Protein AF-A0A0D7A3E3-F1 (afdb_monomer_lite)

pLDDT: mean 74.43, std 20.04, range [36.19, 94.31]

Radius of gyration: 17.27 Å; chains: 1; bounding box: 61×18×45 Å

Organism: NCBI:txid1128425

Secondary structure (DSSP, 8-state):
-------------------------GGGSB-GGGT-HHHHHHHHHHHHHHTTSTTHHHHSPP-----SSTT-HHHHHHHHHHHHHHHHHHHHTB-HHHHHHTTT--SHHHHHHHHHHHH--

Sequence (121 aa):
MAIQKEDQSHLRVTLRSVRDNANWTEGQLLDLQTHNYEDWKNRIIDRLDASSGLSAYLFDAPRLHLPLTPYEPAATSNDEMNDLSVLGYIRSHMCKAERDYINACKFAHQAWSALETHHLR

Structure (mmCIF, N/CA/C/O backbone):
data_AF-A0A0D7A3E3-F1
#
_entry.id   AF-A0A0D7A3E3-F1
#
loop_
_atom_site.group_PDB
_atom_site.id
_atom_site.type_symbol
_atom_site.label_atom_id
_atom_site.label_alt_id
_atom_site.label_comp_id
_atom_site.label_asym_id
_atom_site.label_entity_id
_atom_site.label_seq_id
_atom_site.pdbx_PDB_ins_code
_atom_site.Cartn_x
_atom_site.Cartn_y
_atom_site.Cartn_z
_atom_site.occupancy
_atom_site.B_iso_or_equiv
_atom_site.auth_seq_id
_atom_site.auth_comp_id
_atom_site.auth_asym_id
_atom_site.auth_atom_id
_atom_site.pdbx_PDB_model_num
ATOM 1 N N . MET A 1 1 ? 46.599 -4.188 -23.136 1.00 39.78 1 MET A N 1
ATOM 2 C CA . MET A 1 1 ? 45.675 -3.468 -22.236 1.00 39.78 1 MET A CA 1
ATOM 3 C C . MET A 1 1 ? 44.310 -4.114 -22.373 1.00 39.78 1 MET A C 1
ATOM 5 O O . MET A 1 1 ? 43.683 -3.960 -23.411 1.00 39.78 1 MET A O 1
ATOM 9 N N . ALA A 1 2 ? 43.920 -4.943 -21.406 1.00 36.19 2 ALA A N 1
ATOM 10 C CA . ALA A 1 2 ? 42.622 -5.605 -21.410 1.00 36.19 2 ALA A CA 1
ATOM 11 C C . ALA A 1 2 ? 41.618 -4.684 -20.711 1.00 36.19 2 ALA A C 1
ATOM 13 O O . ALA A 1 2 ? 41.813 -4.330 -19.551 1.00 36.19 2 ALA A O 1
ATOM 14 N N . ILE A 1 3 ? 40.593 -4.262 -21.445 1.00 44.00 3 ILE A N 1
ATOM 15 C CA . ILE A 1 3 ? 39.465 -3.500 -20.914 1.00 44.00 3 ILE A CA 1
ATOM 16 C C . ILE A 1 3 ? 38.714 -4.458 -19.988 1.00 44.00 3 ILE A C 1
ATOM 18 O O . ILE A 1 3 ? 38.122 -5.433 -20.454 1.00 44.00 3 ILE A O 1
ATOM 22 N N . GLN A 1 4 ? 38.803 -4.220 -18.679 1.00 37.38 4 GLN A N 1
ATOM 23 C CA . GLN A 1 4 ? 37.926 -4.854 -17.704 1.00 37.38 4 GLN A CA 1
ATOM 24 C C . GLN A 1 4 ? 36.499 -4.447 -18.070 1.00 37.38 4 GLN A C 1
ATOM 26 O O . GLN A 1 4 ? 36.107 -3.297 -17.900 1.00 37.38 4 GLN A O 1
ATOM 31 N N . LYS A 1 5 ? 35.747 -5.386 -18.650 1.00 37.62 5 LYS A N 1
ATOM 32 C CA . LYS A 1 5 ? 34.294 -5.287 -18.711 1.00 37.62 5 LYS A CA 1
ATOM 33 C C . LYS A 1 5 ? 33.821 -5.345 -17.269 1.00 37.62 5 LYS A C 1
ATOM 35 O O . LYS A 1 5 ? 33.918 -6.398 -16.643 1.00 37.62 5 LYS A O 1
ATOM 40 N N . GLU A 1 6 ? 33.393 -4.205 -16.744 1.00 38.03 6 GLU A N 1
ATOM 41 C CA . GLU A 1 6 ? 32.620 -4.163 -15.514 1.00 38.03 6 GLU A CA 1
ATOM 42 C C . GLU A 1 6 ? 31.396 -5.050 -15.718 1.00 38.03 6 GLU A C 1
ATOM 44 O O . GLU A 1 6 ? 30.512 -4.785 -16.535 1.00 38.03 6 GLU A O 1
ATOM 49 N N . ASP A 1 7 ? 31.426 -6.171 -15.016 1.00 37.22 7 ASP A N 1
ATOM 50 C CA . ASP A 1 7 ? 30.333 -7.103 -14.879 1.00 37.22 7 ASP A CA 1
ATOM 51 C C . ASP A 1 7 ? 29.224 -6.363 -14.116 1.00 37.22 7 ASP A C 1
ATOM 53 O O . ASP A 1 7 ? 29.218 -6.301 -12.886 1.00 37.22 7 ASP A O 1
ATOM 57 N N . GLN A 1 8 ? 28.314 -5.715 -14.854 1.00 41.31 8 GLN A N 1
ATOM 58 C CA . GLN A 1 8 ? 27.057 -5.169 -14.334 1.00 41.31 8 GLN A CA 1
ATOM 59 C C . GLN A 1 8 ? 26.119 -6.331 -13.976 1.00 41.31 8 GLN A C 1
ATOM 61 O O . GLN A 1 8 ? 25.024 -6.488 -14.516 1.00 41.31 8 GLN A O 1
ATOM 66 N N . SER A 1 9 ? 26.575 -7.186 -13.065 1.00 38.56 9 SER A N 1
ATOM 67 C CA . SER A 1 9 ? 25.776 -8.226 -12.451 1.00 38.56 9 SER A CA 1
ATOM 68 C C . SER A 1 9 ? 24.660 -7.567 -11.648 1.00 38.56 9 SER A C 1
ATOM 70 O O . SER A 1 9 ? 24.850 -7.126 -10.519 1.00 38.56 9 SER A O 1
ATOM 72 N N . HIS A 1 10 ? 23.479 -7.530 -12.262 1.00 41.03 10 HIS A N 1
ATOM 73 C CA . HIS A 1 10 ? 22.185 -7.597 -11.601 1.00 41.03 10 HIS A CA 1
ATOM 74 C C . HIS A 1 10 ? 21.999 -6.619 -10.432 1.00 41.03 10 HIS A C 1
ATOM 76 O O . HIS A 1 10 ? 22.042 -7.011 -9.263 1.00 41.03 10 HIS A O 1
ATOM 82 N N . LEU A 1 11 ? 21.630 -5.371 -10.737 1.00 37.66 11 LEU A N 1
ATOM 83 C CA . LEU A 1 11 ? 20.839 -4.564 -9.803 1.00 37.66 11 LEU A CA 1
ATOM 84 C C . LEU A 1 11 ? 19.450 -5.208 -9.672 1.00 37.66 11 LEU A C 1
ATOM 86 O O . LEU A 1 11 ? 18.453 -4.727 -10.199 1.00 37.66 11 LEU A O 1
ATOM 90 N N . ARG A 1 12 ? 19.392 -6.354 -8.987 1.00 41.28 12 ARG A N 1
ATOM 91 C CA . ARG A 1 12 ? 18.168 -6.844 -8.368 1.00 41.28 12 ARG A CA 1
ATOM 92 C C . ARG A 1 12 ? 17.818 -5.801 -7.321 1.00 41.28 12 ARG A C 1
ATOM 94 O O . ARG A 1 12 ? 18.395 -5.797 -6.232 1.00 41.28 12 ARG A O 1
ATOM 101 N N . VAL A 1 13 ? 16.905 -4.899 -7.668 1.00 45.91 13 VAL A N 1
ATOM 102 C CA . VAL A 1 13 ? 16.192 -4.086 -6.686 1.00 45.91 13 VAL A CA 1
ATOM 103 C C . VAL A 1 13 ? 15.232 -5.037 -5.988 1.00 45.91 13 VAL A C 1
ATOM 105 O O . VAL A 1 13 ? 14.032 -5.058 -6.205 1.00 45.91 13 VAL A O 1
ATOM 108 N N . THR A 1 14 ? 15.781 -5.918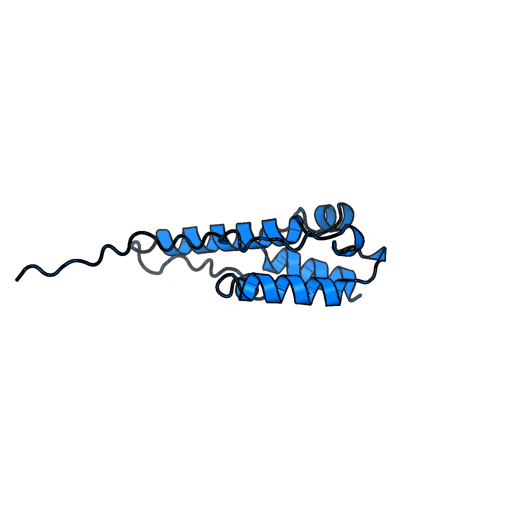 -5.161 1.00 46.47 14 THR A N 1
ATOM 109 C CA . THR A 1 14 ? 14.998 -6.439 -4.058 1.00 46.47 14 THR A CA 1
ATOM 110 C C . THR A 1 14 ? 14.607 -5.195 -3.264 1.00 46.47 14 THR A C 1
ATOM 112 O O . THR A 1 14 ? 15.461 -4.318 -3.081 1.00 46.47 14 THR A O 1
ATOM 115 N N . LEU A 1 15 ? 13.380 -5.120 -2.738 1.00 48.41 15 LEU A N 1
ATOM 116 C CA . LEU A 1 15 ? 13.186 -4.478 -1.440 1.00 48.41 15 LEU A CA 1
ATOM 117 C C . LEU A 1 15 ? 14.248 -5.136 -0.561 1.00 48.41 15 LEU A C 1
ATOM 119 O O . LEU A 1 15 ? 14.037 -6.227 -0.028 1.00 48.41 15 LEU A O 1
ATOM 123 N N . ARG A 1 16 ? 15.465 -4.559 -0.507 1.00 45.78 16 ARG A N 1
ATOM 124 C CA . ARG A 1 16 ? 16.435 -4.914 0.511 1.00 45.78 16 ARG A CA 1
ATOM 125 C C . ARG A 1 16 ? 15.566 -4.850 1.733 1.00 45.78 16 ARG A C 1
ATOM 127 O O . ARG A 1 16 ? 14.817 -3.889 1.877 1.00 45.78 16 ARG A O 1
ATOM 134 N N . SER A 1 17 ? 15.595 -5.915 2.515 1.00 42.12 17 SER A N 1
ATOM 135 C CA . SER A 1 17 ? 15.101 -5.912 3.872 1.00 42.12 17 SER A CA 1
ATOM 136 C C . SER A 1 17 ? 15.803 -4.747 4.573 1.00 42.12 17 SER A C 1
ATOM 138 O O . SER A 1 17 ? 16.770 -4.941 5.307 1.00 42.12 17 SER A O 1
ATOM 140 N N . VAL A 1 18 ? 15.369 -3.513 4.295 1.00 43.88 18 VAL A N 1
ATOM 141 C CA . VAL A 1 18 ? 15.460 -2.376 5.165 1.00 43.88 18 VAL A CA 1
ATOM 142 C C . VAL A 1 18 ? 14.870 -3.007 6.392 1.00 43.88 18 VAL A C 1
ATOM 144 O O . VAL A 1 18 ? 13.736 -3.478 6.345 1.00 43.88 18 VAL A O 1
ATOM 147 N N . ARG A 1 19 ? 15.726 -3.269 7.379 1.00 42.50 19 ARG A N 1
ATOM 148 C CA . ARG A 1 19 ? 15.319 -3.965 8.588 1.00 42.50 19 ARG A CA 1
ATOM 149 C C . ARG A 1 19 ? 14.064 -3.238 9.044 1.00 42.50 19 ARG A C 1
ATOM 151 O O . ARG A 1 19 ? 14.140 -2.071 9.432 1.00 42.50 19 ARG A O 1
ATOM 158 N N . ASP A 1 20 ? 12.902 -3.858 8.871 1.00 49.41 20 ASP A N 1
ATOM 159 C CA . ASP A 1 20 ? 11.667 -3.417 9.492 1.00 49.41 20 ASP A CA 1
ATOM 160 C C . ASP A 1 20 ? 11.843 -3.771 10.961 1.00 49.41 20 ASP A C 1
ATOM 162 O O . ASP A 1 20 ? 11.311 -4.736 11.482 1.00 49.41 20 ASP A O 1
ATOM 166 N N . ASN A 1 21 ? 12.709 -3.005 11.624 1.00 44.44 21 ASN A N 1
ATOM 167 C CA . ASN A 1 21 ? 12.702 -2.904 13.070 1.00 44.44 21 ASN A CA 1
ATOM 168 C C . ASN A 1 21 ? 11.526 -2.022 13.520 1.00 44.44 21 ASN A C 1
ATOM 170 O O . ASN A 1 21 ? 11.314 -1.855 14.717 1.00 44.44 21 ASN A O 1
ATOM 174 N N . ALA A 1 22 ? 10.755 -1.458 12.583 1.00 54.69 22 ALA A N 1
ATOM 175 C CA . ALA A 1 22 ? 9.422 -0.965 12.856 1.00 54.69 22 ALA A CA 1
ATOM 176 C C . ALA A 1 22 ? 8.504 -2.188 12.959 1.00 54.69 22 ALA A C 1
ATOM 178 O O . ALA A 1 22 ? 7.912 -2.623 11.979 1.00 54.69 22 ALA A O 1
ATOM 179 N N . ASN A 1 23 ? 8.430 -2.780 14.150 1.00 64.56 23 ASN A N 1
ATOM 180 C CA . ASN A 1 23 ? 7.326 -3.670 14.483 1.00 64.56 23 ASN A CA 1
ATOM 181 C C . ASN A 1 23 ? 6.045 -2.843 14.355 1.00 64.56 23 ASN A C 1
ATOM 183 O O . ASN A 1 23 ? 5.718 -2.087 15.271 1.00 64.56 23 ASN A O 1
ATOM 187 N N . TRP A 1 24 ? 5.372 -2.937 13.207 1.00 73.00 24 TRP A N 1
ATOM 188 C CA . TRP A 1 24 ? 4.051 -2.355 13.034 1.00 73.00 24 TRP A CA 1
ATOM 189 C C . TRP A 1 24 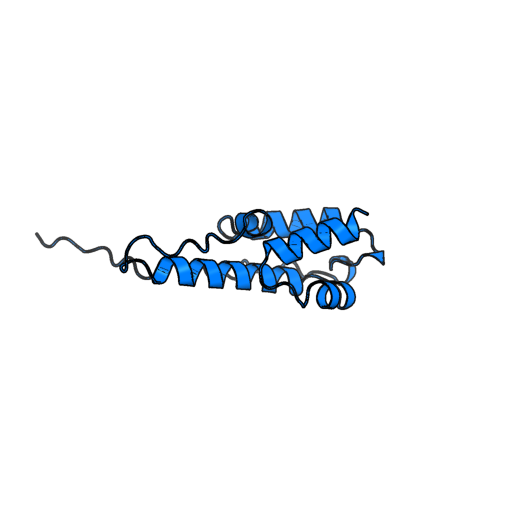? 3.158 -2.960 14.107 1.00 73.00 24 TRP A C 1
ATOM 191 O O . TRP A 1 24 ? 2.982 -4.178 14.174 1.00 73.00 24 TRP A O 1
ATOM 201 N N . THR A 1 25 ? 2.660 -2.121 15.004 1.00 80.19 25 THR A N 1
ATOM 202 C CA . THR A 1 25 ? 1.665 -2.566 15.975 1.00 80.19 25 THR A CA 1
ATOM 203 C C . THR A 1 25 ? 0.320 -2.707 15.270 1.00 80.19 25 THR A C 1
ATOM 205 O O . THR A 1 25 ? 0.095 -2.093 14.229 1.00 80.19 25 THR A O 1
ATOM 208 N N . GLU A 1 26 ? -0.601 -3.499 15.822 1.00 75.19 26 GLU A N 1
ATOM 209 C CA . GLU A 1 26 ? -1.934 -3.663 15.217 1.00 75.19 26 GLU A CA 1
ATOM 210 C C . GLU A 1 26 ? -2.646 -2.316 15.011 1.00 75.19 26 GLU A C 1
ATOM 212 O O . GLU A 1 26 ? -3.298 -2.126 13.992 1.00 75.19 26 GLU A O 1
ATOM 217 N N . GLY A 1 27 ? -2.434 -1.340 15.904 1.00 76.56 27 GLY A N 1
ATOM 218 C CA . GLY A 1 27 ? -2.973 0.020 15.760 1.00 76.56 27 GLY A CA 1
ATOM 219 C C . GLY A 1 27 ? -2.314 0.877 14.669 1.00 76.56 27 GLY A C 1
ATOM 220 O O . GLY A 1 27 ? -2.791 1.971 14.383 1.00 76.56 27 GLY A O 1
ATOM 221 N N . GLN A 1 28 ? -1.214 0.415 14.072 1.00 83.56 28 GLN A N 1
ATOM 222 C CA . GLN A 1 28 ? -0.555 1.067 12.936 1.00 83.56 28 GLN A CA 1
ATOM 223 C C . GLN A 1 28 ? -0.964 0.456 11.594 1.00 83.56 28 GLN A C 1
ATOM 225 O O . GLN A 1 28 ? -0.654 1.035 10.556 1.00 83.56 28 GLN A O 1
ATOM 230 N N . LEU A 1 29 ? -1.637 -0.698 11.590 1.00 90.50 29 LEU A N 1
ATOM 231 C CA . LEU A 1 29 ? -2.198 -1.264 10.369 1.00 90.50 29 LEU A CA 1
ATOM 232 C C . LEU A 1 29 ? -3.344 -0.381 9.883 1.00 90.50 29 LEU A C 1
ATOM 234 O O . LEU A 1 29 ? -4.126 0.112 10.693 1.00 90.50 29 LEU A O 1
ATOM 238 N N . LEU A 1 30 ? -3.456 -0.206 8.567 1.00 92.38 30 LEU A N 1
ATOM 239 C CA . LEU A 1 30 ? -4.577 0.531 7.997 1.00 92.38 30 LEU A CA 1
ATOM 240 C C . LEU A 1 30 ? -5.905 -0.121 8.396 1.00 92.38 30 LEU A C 1
ATOM 242 O O . LEU A 1 30 ? -6.092 -1.323 8.175 1.00 92.38 30 LEU A O 1
ATOM 246 N N . ASP A 1 31 ? -6.803 0.684 8.958 1.00 90.12 31 ASP A N 1
ATOM 247 C CA . ASP A 1 31 ? -8.156 0.283 9.331 1.00 90.12 31 ASP A CA 1
ATOM 248 C C . ASP A 1 31 ? -9.086 1.501 9.294 1.00 90.12 31 ASP A C 1
ATOM 250 O O . ASP A 1 31 ? -8.841 2.497 9.987 1.00 90.12 31 ASP A O 1
ATOM 254 N N . LEU A 1 32 ? -10.175 1.401 8.524 1.00 89.12 32 LEU A N 1
ATOM 255 C CA . LEU A 1 32 ? -11.171 2.462 8.377 1.00 89.12 32 LEU A CA 1
ATOM 256 C C . LEU A 1 32 ? -11.738 2.939 9.723 1.00 89.12 32 LEU A C 1
ATOM 258 O O . LEU A 1 32 ? -12.010 4.124 9.890 1.00 89.12 32 LEU A O 1
ATOM 262 N N . GLN A 1 33 ? -11.879 2.043 10.704 1.00 88.56 33 GLN A N 1
ATOM 263 C CA . GLN A 1 33 ? -12.419 2.365 12.032 1.00 88.56 33 GLN A CA 1
ATOM 264 C C . GLN A 1 33 ? -11.469 3.222 12.872 1.00 88.56 33 GLN A C 1
ATOM 266 O O . GLN A 1 33 ? -11.897 3.919 13.791 1.00 88.56 33 GLN A O 1
ATOM 271 N N . THR A 1 34 ? -10.170 3.154 12.586 1.00 87.00 34 THR A N 1
ATOM 272 C CA . THR A 1 34 ? -9.145 3.876 13.350 1.00 87.00 34 THR A CA 1
ATOM 273 C C . THR A 1 34 ? -8.843 5.257 12.777 1.00 87.00 34 THR A C 1
ATOM 275 O O . THR A 1 34 ? -8.152 6.036 13.430 1.00 87.00 34 THR A O 1
ATOM 278 N N . HIS A 1 35 ? -9.365 5.570 11.582 1.00 86.88 35 HIS A N 1
ATOM 279 C CA . HIS A 1 35 ? -9.119 6.825 10.867 1.00 86.88 35 HIS A CA 1
ATOM 280 C C . HIS A 1 35 ? -7.623 7.175 10.748 1.00 86.88 35 HIS A C 1
ATOM 282 O O . HIS A 1 35 ? -7.237 8.341 10.778 1.00 86.88 35 HIS A O 1
ATOM 288 N N . ASN A 1 36 ? -6.768 6.158 10.604 1.00 90.50 36 ASN A N 1
ATOM 289 C CA . ASN A 1 36 ? -5.313 6.306 10.588 1.00 90.50 36 ASN A CA 1
ATOM 290 C C . ASN A 1 36 ? -4.713 6.435 9.177 1.00 90.50 36 ASN A C 1
ATOM 292 O O . ASN A 1 36 ? -3.498 6.315 9.017 1.00 90.50 36 ASN A O 1
ATOM 296 N N . TYR A 1 37 ? -5.544 6.678 8.158 1.00 91.56 37 TYR A N 1
ATOM 297 C CA . TYR A 1 37 ? -5.130 6.641 6.754 1.00 91.56 37 TYR A CA 1
ATOM 298 C C . TYR A 1 37 ? -3.975 7.593 6.430 1.00 91.56 37 TYR A C 1
ATOM 300 O O . TYR A 1 37 ? -3.020 7.167 5.794 1.00 91.56 37 TYR A O 1
ATOM 308 N N . GLU A 1 38 ? -4.008 8.847 6.888 1.00 91.69 38 GLU A N 1
ATOM 309 C CA . GLU A 1 38 ? -2.947 9.823 6.586 1.00 91.69 38 GLU A CA 1
ATOM 310 C C . GLU A 1 38 ? -1.599 9.435 7.214 1.00 91.69 38 GLU A C 1
ATOM 312 O O . GLU A 1 38 ? -0.560 9.453 6.551 1.00 91.69 38 GLU A O 1
ATOM 317 N N . ASP A 1 39 ? -1.609 9.005 8.477 1.00 91.12 39 ASP A N 1
ATOM 318 C CA . ASP A 1 39 ? -0.400 8.537 9.161 1.00 91.12 39 ASP A CA 1
ATOM 319 C C . ASP A 1 39 ? 0.152 7.263 8.515 1.00 91.12 39 ASP A C 1
ATOM 321 O O . ASP A 1 39 ? 1.366 7.112 8.344 1.00 91.12 39 ASP A O 1
ATOM 325 N N . TRP A 1 40 ? -0.7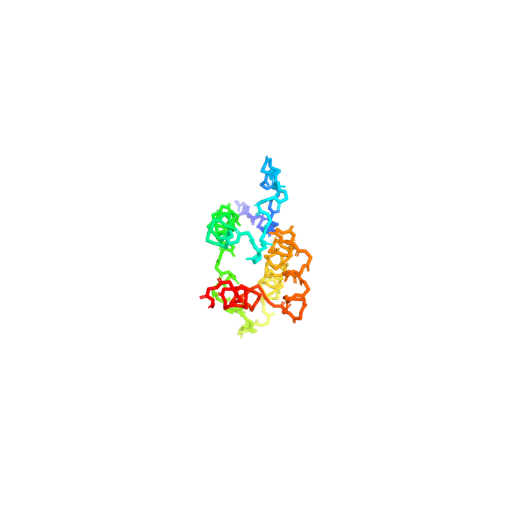41 6.347 8.139 1.00 93.19 40 TRP A N 1
ATOM 326 C CA . TRP A 1 40 ? -0.397 5.133 7.411 1.00 93.19 40 TRP A CA 1
ATOM 327 C C . TRP A 1 40 ? 0.214 5.460 6.043 1.00 93.19 40 TRP A C 1
ATOM 329 O O . TRP A 1 40 ? 1.292 4.967 5.710 1.00 93.19 40 TRP A O 1
ATOM 339 N N . LYS A 1 41 ? -0.429 6.351 5.284 1.00 92.50 41 LYS A N 1
ATOM 340 C CA . LYS A 1 41 ? -0.020 6.799 3.949 1.00 92.50 41 LYS A CA 1
ATOM 341 C C . LYS A 1 41 ? 1.392 7.366 3.960 1.00 92.50 41 LYS A C 1
ATOM 343 O O . LYS A 1 41 ? 2.229 6.915 3.178 1.00 92.50 41 LYS A O 1
ATOM 348 N N . ASN A 1 42 ? 1.675 8.290 4.877 1.00 91.19 42 ASN A N 1
ATOM 349 C CA . ASN A 1 42 ? 2.996 8.904 4.996 1.00 91.19 42 ASN A CA 1
ATOM 350 C C . ASN A 1 42 ? 4.079 7.856 5.294 1.00 91.19 42 ASN A C 1
ATOM 352 O O . ASN A 1 42 ? 5.119 7.837 4.640 1.00 91.19 42 ASN A O 1
ATOM 356 N N . ARG A 1 43 ? 3.802 6.900 6.193 1.00 90.62 43 ARG A N 1
ATOM 357 C CA . ARG A 1 43 ? 4.745 5.813 6.518 1.00 90.62 43 ARG A CA 1
ATOM 358 C C . ARG A 1 43 ? 5.044 4.910 5.326 1.00 90.62 43 ARG A C 1
ATOM 360 O O . ARG A 1 43 ? 6.195 4.514 5.144 1.00 90.62 43 ARG A O 1
ATOM 367 N N . ILE A 1 44 ? 4.024 4.564 4.538 1.00 91.25 44 ILE A N 1
ATOM 368 C CA . ILE A 1 44 ? 4.206 3.742 3.337 1.00 91.25 44 ILE A CA 1
ATOM 369 C C . ILE A 1 44 ? 5.064 4.486 2.310 1.00 91.25 44 ILE A C 1
ATOM 371 O O . ILE A 1 44 ? 6.032 3.909 1.813 1.00 91.25 44 ILE A O 1
ATOM 375 N N . ILE A 1 45 ? 4.752 5.755 2.025 1.00 90.00 45 ILE A N 1
ATOM 376 C CA . ILE A 1 45 ? 5.500 6.577 1.060 1.00 90.00 45 ILE A CA 1
ATOM 377 C C . ILE A 1 45 ? 6.964 6.706 1.488 1.00 90.00 45 ILE A C 1
ATOM 379 O O . ILE A 1 45 ? 7.844 6.303 0.728 1.00 90.00 45 ILE A O 1
ATOM 383 N N . ASP A 1 46 ? 7.221 7.148 2.724 1.00 86.94 46 ASP A N 1
ATOM 384 C CA . ASP A 1 46 ? 8.576 7.335 3.258 1.00 86.94 46 ASP A CA 1
ATOM 385 C C . ASP A 1 46 ? 9.418 6.058 3.129 1.00 86.94 46 ASP A C 1
ATOM 387 O O . ASP A 1 46 ? 10.611 6.083 2.805 1.00 86.94 46 ASP A O 1
ATOM 391 N N . ARG A 1 47 ? 8.792 4.901 3.373 1.00 86.19 47 ARG A N 1
ATOM 392 C CA . ARG A 1 47 ? 9.476 3.611 3.314 1.00 86.19 47 ARG A CA 1
ATOM 393 C C . ARG A 1 47 ? 9.796 3.178 1.892 1.00 86.19 47 ARG A C 1
ATOM 395 O O . ARG A 1 47 ? 10.883 2.643 1.642 1.00 86.19 47 ARG A O 1
ATOM 402 N N . LEU A 1 48 ? 8.858 3.371 0.976 1.00 85.75 48 LEU A N 1
ATOM 403 C CA . LEU A 1 48 ? 9.058 3.042 -0.428 1.00 85.75 48 LEU A CA 1
ATOM 404 C C . LEU A 1 48 ? 10.071 3.991 -1.078 1.00 85.75 48 LEU A C 1
ATOM 406 O O . LEU A 1 48 ? 10.908 3.535 -1.859 1.00 85.75 48 LEU A O 1
ATOM 410 N N . ASP A 1 49 ? 10.086 5.263 -0.680 1.00 83.38 49 ASP A N 1
ATOM 411 C CA . ASP A 1 49 ? 11.104 6.234 -1.090 1.00 83.38 49 ASP A CA 1
ATOM 412 C C . ASP A 1 49 ? 12.500 5.833 -0.618 1.00 83.38 49 ASP A C 1
ATOM 414 O O . ASP A 1 49 ? 13.435 5.762 -1.423 1.00 83.38 49 ASP A O 1
ATOM 418 N N . ALA A 1 50 ? 12.635 5.441 0.653 1.00 80.75 50 ALA A N 1
ATOM 419 C CA . ALA A 1 50 ? 13.885 4.896 1.187 1.00 80.75 50 ALA A CA 1
ATOM 420 C C . ALA A 1 50 ? 14.332 3.602 0.474 1.00 80.75 50 ALA A C 1
ATOM 422 O O . ALA A 1 50 ? 15.509 3.238 0.518 1.00 80.75 50 ALA A O 1
ATOM 423 N N . SER A 1 51 ? 13.410 2.917 -0.207 1.00 80.56 51 SER A N 1
ATOM 424 C CA . SER A 1 51 ? 13.647 1.671 -0.937 1.00 80.56 51 SER A CA 1
ATOM 425 C C . SER A 1 51 ? 13.943 1.899 -2.422 1.00 80.56 51 SER A C 1
ATOM 427 O O . SER A 1 51 ? 13.584 1.074 -3.254 1.00 80.56 51 SER A O 1
ATOM 429 N N . SER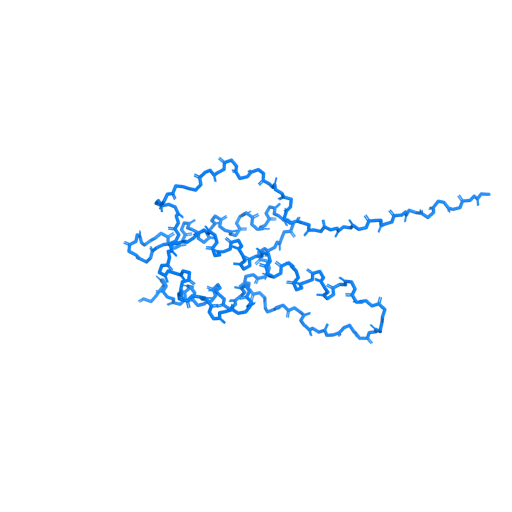 A 1 52 ? 14.674 2.969 -2.750 1.00 78.81 52 SER A N 1
ATOM 430 C CA . SER A 1 52 ? 15.028 3.372 -4.127 1.00 78.81 52 SER A CA 1
ATOM 431 C C . SER A 1 52 ? 13.871 3.995 -4.919 1.00 78.81 52 SER A C 1
ATOM 433 O O . SER A 1 52 ? 13.780 3.791 -6.127 1.00 78.81 52 SER A O 1
ATOM 435 N N . GLY A 1 53 ? 12.998 4.767 -4.262 1.00 78.75 53 GLY A N 1
ATOM 436 C CA . GLY A 1 53 ? 11.936 5.509 -4.956 1.00 78.75 53 GLY A CA 1
ATOM 437 C C . GLY A 1 53 ? 10.779 4.639 -5.451 1.00 78.75 53 GLY A C 1
ATOM 438 O O . GLY A 1 53 ? 10.127 4.979 -6.435 1.00 78.75 53 GLY A O 1
ATOM 439 N N . LEU A 1 54 ? 10.498 3.516 -4.780 1.00 85.12 54 LEU A N 1
ATOM 440 C CA . LEU A 1 54 ? 9.375 2.636 -5.132 1.00 85.12 54 LEU A CA 1
ATOM 441 C C . LEU A 1 54 ? 8.001 3.292 -4.907 1.00 85.12 54 LEU A C 1
ATOM 443 O O . LEU A 1 54 ? 6.986 2.742 -5.332 1.00 85.12 54 LEU A O 1
ATOM 447 N N . SER A 1 55 ? 7.953 4.467 -4.272 1.00 85.94 55 SER A N 1
ATOM 448 C CA . SER A 1 55 ? 6.729 5.257 -4.113 1.00 85.94 55 SER A CA 1
ATOM 449 C C . SER A 1 55 ? 6.125 5.652 -5.464 1.00 85.94 55 SER A C 1
ATOM 451 O O . SER A 1 55 ? 4.911 5.808 -5.562 1.00 85.94 55 SER A O 1
ATOM 453 N N . ALA A 1 56 ? 6.936 5.726 -6.527 1.00 84.88 56 ALA A N 1
ATOM 454 C CA . ALA A 1 56 ? 6.470 6.020 -7.878 1.00 84.88 56 ALA A CA 1
ATOM 455 C C . ALA A 1 56 ? 5.371 5.046 -8.343 1.00 84.88 56 ALA A C 1
ATOM 457 O O . ALA A 1 56 ? 4.403 5.473 -8.964 1.00 84.88 56 ALA A O 1
ATOM 458 N N . TYR A 1 57 ? 5.449 3.765 -7.960 1.00 87.00 57 TYR A N 1
ATOM 459 C CA . TYR A 1 57 ? 4.453 2.743 -8.321 1.00 87.00 57 TYR A CA 1
ATOM 460 C C . TYR A 1 57 ? 3.092 2.926 -7.618 1.00 87.00 57 TYR A C 1
ATOM 462 O O . TYR A 1 57 ? 2.122 2.252 -7.968 1.00 87.00 57 TYR A O 1
ATOM 470 N N . LEU A 1 58 ? 2.993 3.817 -6.621 1.00 87.50 58 LEU A N 1
ATOM 471 C CA . LEU A 1 58 ? 1.719 4.175 -5.985 1.00 87.50 58 LEU A CA 1
ATOM 472 C C . LEU A 1 58 ? 0.894 5.146 -6.834 1.00 87.50 58 LEU A C 1
ATOM 474 O O . LEU A 1 58 ? -0.334 5.132 -6.769 1.00 87.50 58 LEU A O 1
ATOM 478 N N . PHE A 1 59 ? 1.570 6.002 -7.598 1.00 84.50 59 PHE A N 1
ATOM 479 C CA . PHE A 1 59 ? 0.951 7.118 -8.314 1.00 84.50 59 PHE A CA 1
ATOM 480 C C . PHE A 1 59 ? 0.943 6.896 -9.823 1.00 84.50 59 PHE A C 1
ATOM 482 O O . PHE A 1 59 ? -0.022 7.260 -10.494 1.00 84.50 59 PHE A O 1
ATOM 489 N N . ASP A 1 60 ? 1.985 6.254 -10.346 1.00 73.69 60 ASP A N 1
ATOM 490 C CA . ASP A 1 60 ? 2.097 5.950 -11.760 1.00 73.69 60 ASP A CA 1
ATOM 491 C C . ASP A 1 60 ? 1.523 4.563 -12.057 1.00 73.69 60 ASP A C 1
ATOM 493 O O . ASP A 1 60 ? 1.810 3.571 -11.381 1.00 73.69 60 ASP A O 1
ATOM 497 N N . ALA A 1 61 ? 0.742 4.475 -13.135 1.00 62.53 61 ALA A N 1
ATOM 498 C CA . ALA A 1 61 ? 0.473 3.184 -1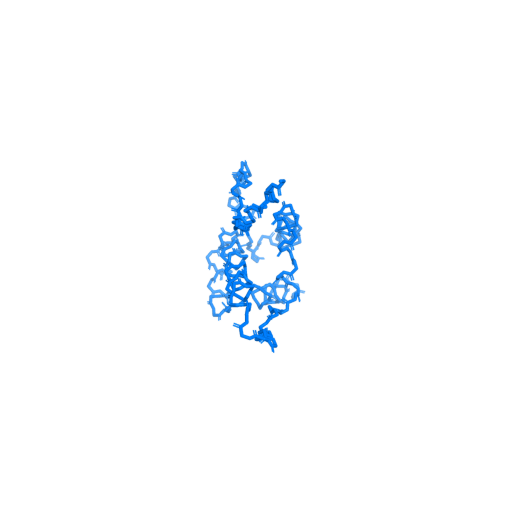3.745 1.00 62.53 61 ALA A CA 1
ATOM 499 C C . ALA A 1 61 ? 1.817 2.570 -14.180 1.00 62.53 61 ALA A C 1
ATOM 501 O O . ALA A 1 61 ? 2.643 3.292 -14.755 1.00 62.53 61 ALA A O 1
ATOM 502 N N . PRO A 1 62 ? 2.057 1.266 -13.939 1.00 57.59 62 PRO A N 1
ATOM 503 C CA . PRO A 1 62 ? 3.290 0.626 -14.361 1.00 57.59 62 PRO A CA 1
ATOM 504 C C . PRO A 1 62 ? 3.486 0.900 -15.845 1.00 57.59 62 PRO A C 1
ATOM 506 O O . PRO A 1 62 ? 2.538 0.823 -16.637 1.00 57.59 62 PRO A O 1
ATOM 509 N N . ARG A 1 63 ? 4.718 1.252 -16.222 1.00 56.41 63 ARG A N 1
ATOM 510 C CA . ARG A 1 63 ? 5.096 1.477 -17.616 1.00 56.41 63 ARG A CA 1
ATOM 511 C C . ARG A 1 63 ? 5.111 0.128 -18.328 1.00 56.41 63 ARG A C 1
ATOM 513 O O . ARG A 1 63 ? 6.152 -0.396 -18.689 1.00 56.41 63 ARG A O 1
ATOM 520 N N . LEU A 1 64 ? 3.928 -0.419 -18.592 1.00 53.59 64 LEU A N 1
ATOM 521 C CA . LEU A 1 64 ? 3.707 -1.624 -19.391 1.00 53.59 64 LEU A CA 1
ATOM 522 C C . LEU A 1 64 ? 3.951 -1.361 -20.887 1.00 53.59 64 LEU A C 1
ATOM 524 O O . LEU A 1 64 ? 3.428 -2.072 -21.746 1.00 53.59 64 LEU A O 1
ATOM 528 N N . HIS A 1 65 ? 4.717 -0.321 -21.226 1.00 45.34 65 HIS A N 1
ATOM 529 C CA . HIS A 1 65 ? 5.193 -0.139 -22.580 1.00 45.34 65 HIS A CA 1
ATOM 530 C C . HIS A 1 65 ? 6.164 -1.283 -22.859 1.00 45.34 65 HIS A C 1
ATOM 532 O O . HIS A 1 65 ? 7.273 -1.308 -22.328 1.00 45.34 65 HIS A O 1
ATOM 538 N N . LEU A 1 66 ? 5.717 -2.245 -23.678 1.00 47.97 66 LEU A N 1
ATOM 539 C CA . LEU A 1 66 ? 6.607 -3.238 -24.266 1.00 47.97 66 LEU A CA 1
ATOM 540 C C . LEU A 1 66 ? 7.837 -2.505 -24.812 1.00 47.97 66 LEU A C 1
ATOM 542 O O . LEU A 1 66 ? 7.670 -1.465 -25.464 1.00 47.97 66 LEU A O 1
ATOM 546 N N . PRO A 1 67 ? 9.052 -3.015 -24.566 1.00 47.59 67 PRO A N 1
ATOM 547 C CA . PRO A 1 67 ? 10.244 -2.357 -25.053 1.00 47.59 67 PRO A CA 1
ATOM 548 C C . PRO A 1 67 ? 10.121 -2.214 -26.572 1.00 47.59 67 PRO A C 1
ATOM 550 O O . PRO A 1 67 ? 9.791 -3.167 -27.280 1.00 47.59 67 PRO A O 1
ATOM 553 N N . LEU A 1 68 ? 10.391 -1.008 -27.081 1.00 50.25 68 LEU A N 1
ATOM 554 C CA . LEU A 1 68 ? 10.402 -0.702 -28.520 1.00 50.25 68 LEU A CA 1
ATOM 555 C C . LEU A 1 68 ? 11.429 -1.554 -29.287 1.00 50.25 68 LEU A C 1
ATOM 557 O O . LEU A 1 68 ? 11.464 -1.535 -30.516 1.00 50.25 68 LEU A O 1
ATOM 561 N N . THR A 1 69 ? 12.266 -2.306 -28.569 1.00 50.66 69 THR A N 1
ATOM 562 C CA . THR A 1 69 ? 13.261 -3.205 -29.129 1.00 50.66 69 THR A CA 1
ATOM 563 C C . THR A 1 69 ? 13.240 -4.565 -28.417 1.00 50.66 69 THR A C 1
ATOM 565 O O . THR A 1 69 ? 13.064 -4.631 -27.201 1.00 50.66 69 THR A O 1
ATOM 568 N N . PRO A 1 70 ? 13.482 -5.674 -29.137 1.00 53.03 70 PRO A N 1
ATOM 569 C CA . PRO A 1 70 ? 13.528 -7.030 -28.577 1.00 53.03 70 PRO A CA 1
ATOM 570 C C . PRO A 1 70 ? 14.704 -7.290 -27.607 1.00 53.03 70 PRO A C 1
ATOM 572 O O . PRO A 1 70 ? 14.938 -8.435 -27.229 1.00 53.03 70 PRO A O 1
ATOM 575 N N . TYR A 1 71 ? 15.450 -6.256 -27.202 1.00 50.56 71 TYR A N 1
ATOM 576 C CA . TYR A 1 71 ? 16.680 -6.360 -26.411 1.00 50.56 71 TYR A CA 1
ATOM 577 C C . TYR A 1 71 ? 16.531 -6.014 -24.919 1.00 50.56 71 TYR A C 1
ATOM 579 O O . TYR A 1 71 ? 17.500 -6.177 -24.182 1.00 50.56 71 TYR A O 1
ATOM 587 N N . GLU A 1 72 ? 15.346 -5.620 -24.432 1.00 50.34 72 GLU A N 1
ATOM 588 C CA . GLU A 1 72 ? 15.146 -5.268 -23.008 1.00 50.34 72 GLU A CA 1
ATOM 589 C C . GLU A 1 72 ? 14.044 -6.073 -22.275 1.00 50.34 72 GLU A C 1
ATOM 591 O O . GLU A 1 72 ? 13.189 -5.497 -21.598 1.00 50.34 72 GLU A O 1
ATOM 596 N N . PRO A 1 73 ? 14.043 -7.419 -22.328 1.00 53.16 73 PRO A N 1
ATOM 597 C CA . PRO A 1 73 ? 13.118 -8.229 -21.527 1.00 53.16 73 PRO A CA 1
ATOM 598 C C . PRO A 1 73 ? 13.366 -8.111 -20.009 1.00 53.16 73 PRO A C 1
ATOM 600 O O . PRO A 1 73 ? 12.470 -8.366 -19.210 1.00 53.16 73 PRO A O 1
ATOM 603 N N . ALA A 1 74 ? 14.569 -7.704 -19.586 1.00 52.19 74 ALA A N 1
ATOM 604 C CA . ALA A 1 74 ? 14.908 -7.571 -18.168 1.00 52.19 74 ALA A CA 1
ATOM 605 C C . ALA A 1 74 ? 14.258 -6.345 -17.499 1.00 52.19 74 ALA A C 1
ATOM 607 O O . ALA A 1 74 ? 13.915 -6.410 -16.323 1.00 52.19 74 ALA A O 1
ATOM 608 N N . ALA A 1 75 ? 14.068 -5.241 -18.232 1.00 53.09 75 ALA A N 1
ATOM 609 C CA . ALA A 1 75 ? 13.506 -4.009 -17.675 1.00 53.09 75 ALA A CA 1
ATOM 610 C C . ALA A 1 75 ? 12.014 -4.166 -17.332 1.00 53.09 75 ALA A C 1
ATOM 612 O O . ALA A 1 75 ? 11.592 -3.816 -16.234 1.00 53.09 75 ALA A O 1
ATOM 613 N N . THR A 1 76 ? 11.240 -4.788 -18.225 1.00 55.03 76 THR A N 1
ATOM 614 C CA . THR A 1 76 ? 9.806 -5.057 -18.014 1.00 55.03 76 THR A CA 1
ATOM 615 C C . THR A 1 76 ? 9.549 -6.079 -16.911 1.00 55.03 76 THR A C 1
ATOM 617 O O . THR A 1 76 ? 8.670 -5.870 -16.079 1.00 55.03 76 THR A O 1
ATOM 620 N N . SER A 1 77 ? 10.350 -7.149 -16.846 1.00 59.62 77 SER A N 1
ATOM 621 C CA . SER A 1 77 ? 10.260 -8.122 -15.750 1.00 59.62 77 SER A CA 1
ATOM 622 C C . SER A 1 77 ? 10.580 -7.492 -14.391 1.00 59.62 77 SER A C 1
ATOM 624 O O . SER A 1 77 ? 9.973 -7.874 -13.395 1.00 59.62 77 SER A O 1
ATOM 626 N N . ASN A 1 78 ? 11.516 -6.539 -14.332 1.00 69.88 78 ASN A N 1
ATOM 627 C CA . ASN A 1 78 ? 11.837 -5.841 -13.088 1.00 69.88 78 ASN A CA 1
ATOM 628 C C . ASN A 1 78 ? 10.702 -4.902 -12.654 1.00 69.88 78 ASN A C 1
ATOM 630 O O . ASN A 1 78 ? 10.391 -4.859 -11.468 1.00 69.88 78 ASN A O 1
ATOM 634 N N . ASP A 1 79 ? 10.053 -4.204 -13.589 1.00 75.81 79 ASP A N 1
ATOM 635 C CA . ASP A 1 79 ? 8.921 -3.320 -13.282 1.00 75.81 79 ASP A CA 1
ATOM 636 C C . ASP A 1 79 ? 7.708 -4.081 -12.736 1.00 75.81 79 ASP A C 1
ATOM 638 O O . ASP A 1 79 ? 7.123 -3.662 -11.738 1.00 75.81 79 ASP A O 1
ATOM 642 N N . GLU A 1 80 ? 7.358 -5.222 -13.336 1.00 80.00 80 GLU A N 1
ATOM 643 C CA . GLU A 1 80 ? 6.265 -6.067 -12.836 1.00 80.00 80 GLU A CA 1
ATOM 644 C C . GLU A 1 80 ? 6.583 -6.629 -11.443 1.00 80.00 80 GLU A C 1
ATOM 646 O O . GLU A 1 80 ? 5.741 -6.605 -10.545 1.00 80.00 80 GLU A O 1
ATOM 651 N N . MET A 1 81 ? 7.818 -7.093 -11.224 1.00 81.25 81 MET A N 1
ATOM 652 C CA . MET A 1 81 ? 8.240 -7.590 -9.912 1.00 81.25 81 MET A CA 1
ATOM 653 C C . MET A 1 81 ? 8.254 -6.487 -8.848 1.00 81.25 81 MET A C 1
ATOM 655 O O . MET A 1 81 ? 7.894 -6.755 -7.698 1.00 81.25 81 MET A O 1
ATOM 659 N N . ASN A 1 82 ? 8.643 -5.264 -9.210 1.00 83.75 82 ASN A N 1
ATOM 660 C CA . ASN A 1 82 ? 8.611 -4.113 -8.312 1.00 83.75 82 ASN A CA 1
ATOM 661 C C . ASN A 1 82 ? 7.173 -3.743 -7.943 1.00 83.75 82 ASN A C 1
ATOM 663 O O . ASN A 1 82 ? 6.877 -3.624 -6.756 1.00 83.75 82 ASN A O 1
ATOM 667 N N . ASP A 1 83 ? 6.267 -3.646 -8.918 1.00 87.31 83 ASP A N 1
ATOM 668 C CA . ASP A 1 83 ? 4.853 -3.352 -8.659 1.00 87.31 83 ASP A CA 1
ATOM 669 C C . ASP A 1 83 ? 4.210 -4.416 -7.753 1.00 87.31 83 ASP A C 1
ATOM 671 O O . ASP A 1 83 ? 3.604 -4.078 -6.734 1.00 87.31 83 ASP A O 1
ATOM 675 N N . LEU A 1 84 ? 4.441 -5.707 -8.029 1.00 87.25 84 LEU A N 1
ATOM 676 C CA . LEU A 1 84 ? 3.963 -6.800 -7.175 1.00 87.25 84 LEU A CA 1
ATOM 677 C C . LEU A 1 84 ? 4.553 -6.739 -5.763 1.00 87.25 84 LEU A C 1
ATOM 679 O O . LEU A 1 84 ? 3.865 -7.052 -4.788 1.00 87.25 84 LEU A O 1
ATOM 683 N N . SER A 1 85 ? 5.815 -6.329 -5.639 1.00 87.62 85 SER A N 1
ATOM 684 C CA . SER A 1 85 ? 6.475 -6.153 -4.345 1.00 87.62 85 SER A CA 1
ATOM 685 C C . SER A 1 85 ? 5.853 -5.004 -3.550 1.00 87.62 85 SER A C 1
ATOM 687 O O . SER A 1 85 ? 5.576 -5.167 -2.361 1.00 87.62 85 SER A O 1
ATOM 689 N N . VAL A 1 86 ? 5.563 -3.874 -4.202 1.00 89.56 86 VAL A N 1
ATOM 690 C CA . VAL A 1 86 ? 4.866 -2.730 -3.590 1.00 89.56 86 VAL A CA 1
ATOM 691 C C . VAL A 1 86 ? 3.437 -3.111 -3.202 1.00 89.56 86 VAL A C 1
ATOM 693 O O . VAL A 1 86 ? 3.012 -2.848 -2.079 1.00 89.56 86 VAL A O 1
ATOM 696 N N . LEU A 1 87 ? 2.707 -3.806 -4.075 1.00 91.00 87 LEU A N 1
ATOM 697 C CA . LEU A 1 87 ? 1.360 -4.298 -3.788 1.00 91.00 87 LEU A CA 1
ATOM 698 C C . LEU A 1 87 ? 1.348 -5.277 -2.603 1.00 91.00 87 LEU A C 1
ATOM 700 O O . LEU A 1 87 ? 0.478 -5.199 -1.732 1.00 91.00 87 LEU A O 1
ATOM 704 N N . GLY A 1 88 ? 2.320 -6.190 -2.547 1.00 90.06 88 GLY A N 1
ATOM 705 C CA . GLY A 1 88 ? 2.512 -7.096 -1.416 1.00 90.06 88 GLY A CA 1
ATOM 706 C C . GLY A 1 88 ? 2.799 -6.343 -0.117 1.00 90.06 88 GLY A C 1
ATOM 707 O O . GLY A 1 88 ? 2.197 -6.651 0.912 1.00 90.06 88 GLY A O 1
ATOM 708 N N . TYR A 1 89 ? 3.649 -5.317 -0.187 1.00 90.12 89 TYR A N 1
ATOM 709 C CA . TYR A 1 89 ? 3.983 -4.455 0.944 1.00 90.12 89 TYR A CA 1
ATOM 710 C C . TYR A 1 89 ? 2.766 -3.677 1.464 1.00 90.12 89 TYR A C 1
ATOM 712 O O . TYR A 1 89 ? 2.531 -3.641 2.668 1.00 90.12 89 TYR A O 1
ATOM 720 N N . ILE A 1 90 ? 1.938 -3.116 0.580 1.00 92.06 90 ILE A N 1
ATOM 721 C CA . ILE A 1 90 ? 0.674 -2.474 0.967 1.00 92.06 90 ILE A CA 1
ATOM 722 C C . ILE A 1 90 ? -0.207 -3.483 1.721 1.00 92.06 90 ILE A C 1
ATOM 724 O O . ILE A 1 90 ? -0.616 -3.238 2.856 1.00 92.06 90 ILE A O 1
ATOM 728 N N . ARG A 1 91 ? -0.430 -4.667 1.135 1.00 92.38 91 ARG A N 1
ATOM 729 C CA . ARG A 1 91 ? -1.298 -5.714 1.704 1.00 92.38 91 ARG A CA 1
ATOM 730 C C . ARG A 1 91 ? -0.836 -6.226 3.066 1.00 92.38 91 ARG A C 1
ATOM 732 O O . ARG A 1 91 ? -1.678 -6.645 3.866 1.00 92.38 91 ARG A O 1
ATOM 739 N N . SER A 1 92 ? 0.466 -6.230 3.347 1.00 90.19 92 SER A N 1
ATOM 740 C CA . SER A 1 92 ? 0.984 -6.674 4.645 1.00 90.19 92 SER A CA 1
ATOM 741 C C . SER A 1 92 ? 0.761 -5.662 5.771 1.00 90.19 92 SER A C 1
ATOM 743 O O . SER A 1 92 ? 0.763 -6.068 6.928 1.00 90.19 92 SER A O 1
ATOM 745 N N . HIS A 1 93 ? 0.515 -4.388 5.454 1.00 91.50 93 HIS A N 1
ATOM 746 C CA . HIS A 1 93 ? 0.415 -3.296 6.433 1.00 91.50 93 HIS A CA 1
ATOM 747 C C . HIS A 1 93 ? -1.019 -2.797 6.644 1.00 91.50 93 HIS A C 1
ATOM 749 O O . HIS A 1 93 ? -1.254 -1.622 6.895 1.00 91.50 93 HIS A O 1
ATOM 755 N N . MET A 1 94 ? -2.000 -3.687 6.553 1.00 92.56 94 MET A N 1
ATOM 756 C CA . MET A 1 94 ? -3.416 -3.354 6.702 1.00 92.56 94 MET A CA 1
ATOM 757 C C . MET A 1 94 ? -4.185 -4.480 7.379 1.00 92.56 94 MET A C 1
ATOM 759 O O . MET A 1 94 ? -3.744 -5.638 7.371 1.00 92.56 94 MET A O 1
ATOM 763 N N . CYS A 1 95 ? -5.341 -4.143 7.950 1.00 91.06 95 CYS A N 1
ATOM 764 C CA . CYS A 1 95 ? -6.234 -5.129 8.535 1.00 91.06 95 CYS A CA 1
ATOM 765 C C . CYS A 1 95 ? -6.866 -6.017 7.446 1.00 91.06 95 CYS A C 1
ATOM 767 O O . CYS A 1 95 ? -6.771 -5.762 6.240 1.00 91.06 95 CYS A O 1
ATOM 769 N N . LYS A 1 96 ? -7.510 -7.109 7.869 1.00 90.94 96 LYS A N 1
ATOM 770 C CA . LYS A 1 96 ? -8.103 -8.070 6.931 1.00 90.94 96 LYS A CA 1
ATOM 771 C C . LYS A 1 96 ? -9.192 -7.437 6.056 1.00 90.94 96 LYS A C 1
ATOM 773 O O . LYS A 1 96 ? -9.243 -7.746 4.873 1.00 90.94 96 LYS A O 1
ATOM 778 N N . ALA A 1 97 ? -10.026 -6.561 6.618 1.00 91.94 97 ALA A N 1
ATOM 779 C CA . ALA A 1 97 ? -11.124 -5.934 5.882 1.00 91.94 97 ALA A CA 1
ATOM 780 C C . ALA A 1 97 ? -10.611 -5.083 4.707 1.00 91.94 97 ALA A C 1
ATOM 782 O O . ALA A 1 97 ? -11.065 -5.259 3.578 1.00 91.94 97 ALA A O 1
ATOM 783 N N . GLU A 1 98 ? -9.597 -4.248 4.949 1.00 93.00 98 GLU A N 1
ATOM 784 C CA . GLU A 1 98 ? -8.929 -3.451 3.911 1.00 93.00 98 GLU A CA 1
ATOM 785 C C . GLU A 1 98 ? -8.260 -4.334 2.855 1.00 93.00 98 GLU A C 1
ATOM 787 O O . GLU A 1 98 ? -8.366 -4.092 1.651 1.00 93.00 98 GLU A O 1
ATOM 792 N N . ARG A 1 99 ? -7.601 -5.415 3.292 1.00 93.12 99 ARG A N 1
ATOM 793 C CA . ARG A 1 99 ? -6.953 -6.358 2.375 1.00 93.12 99 ARG A CA 1
ATOM 794 C C . ARG A 1 99 ? -7.959 -7.037 1.456 1.00 93.12 99 ARG A C 1
ATOM 796 O O . ARG A 1 99 ? -7.688 -7.173 0.264 1.00 93.12 99 ARG A O 1
ATOM 803 N N . ASP A 1 100 ? -9.094 -7.457 2.006 1.00 93.44 100 ASP A N 1
ATOM 804 C CA . ASP A 1 100 ? -10.175 -8.079 1.247 1.00 93.44 100 ASP A CA 1
ATOM 805 C C . ASP A 1 100 ? -10.773 -7.073 0.243 1.00 93.44 100 ASP A C 1
ATOM 807 O O . ASP A 1 100 ? -11.046 -7.449 -0.900 1.00 93.44 100 ASP A O 1
ATOM 811 N N . TYR A 1 101 ? -10.874 -5.788 0.614 1.00 93.56 101 TYR A N 1
ATOM 812 C CA . TYR A 1 101 ? -11.340 -4.709 -0.266 1.00 93.56 101 TYR A CA 1
ATOM 813 C C . TYR A 1 101 ? -10.458 -4.530 -1.515 1.00 93.56 101 TYR A C 1
ATOM 815 O O . TYR A 1 101 ? -10.974 -4.457 -2.632 1.00 93.56 101 TYR A O 1
ATOM 823 N N . ILE A 1 102 ? -9.128 -4.549 -1.365 1.00 94.12 102 ILE A N 1
ATOM 824 C CA . ILE A 1 102 ? -8.180 -4.404 -2.490 1.00 94.12 102 ILE A CA 1
ATOM 825 C C . ILE A 1 102 ? -7.699 -5.733 -3.094 1.00 94.12 102 ILE A C 1
ATOM 827 O O . ILE A 1 102 ? -6.739 -5.770 -3.876 1.00 94.12 102 ILE A O 1
ATOM 831 N N . ASN A 1 103 ? -8.314 -6.862 -2.738 1.00 92.00 103 ASN A N 1
ATOM 832 C CA . ASN A 1 103 ? -7.833 -8.176 -3.172 1.00 92.00 103 ASN A CA 1
ATOM 833 C C . ASN A 1 103 ? -7.913 -8.356 -4.701 1.00 92.00 103 ASN A C 1
ATOM 835 O O . ASN A 1 103 ? -7.067 -9.014 -5.303 1.00 92.00 103 ASN A O 1
ATOM 839 N N . ALA A 1 104 ? -8.893 -7.718 -5.346 1.00 91.00 104 ALA A N 1
ATOM 840 C CA . ALA A 1 104 ? -9.056 -7.748 -6.799 1.00 91.00 104 ALA A CA 1
ATOM 841 C C . ALA A 1 104 ? -8.066 -6.838 -7.558 1.00 91.00 104 ALA A C 1
ATOM 843 O O . ALA A 1 104 ? -7.927 -6.975 -8.777 1.00 91.00 104 ALA A O 1
ATOM 844 N N . CYS A 1 105 ? -7.380 -5.918 -6.870 1.00 91.12 105 CYS A N 1
ATOM 845 C CA . CYS A 1 105 ? -6.404 -5.023 -7.489 1.00 91.12 105 CYS A CA 1
ATOM 846 C C . CYS A 1 105 ? -5.183 -5.819 -7.961 1.00 91.12 105 CYS A C 1
ATOM 848 O O . CYS A 1 105 ? -4.619 -6.626 -7.213 1.00 91.12 105 CYS A O 1
ATOM 850 N N . LYS A 1 106 ? -4.776 -5.585 -9.211 1.00 89.50 106 LYS A N 1
ATOM 851 C CA . LYS A 1 106 ? -3.626 -6.267 -9.822 1.00 89.50 106 LYS A CA 1
ATOM 852 C C . LYS A 1 106 ? -2.341 -5.465 -9.704 1.00 89.50 106 LYS A C 1
ATOM 854 O O . LYS A 1 106 ? -1.282 -6.073 -9.687 1.00 89.50 106 LYS A O 1
ATOM 859 N N . PHE A 1 107 ? -2.466 -4.143 -9.606 1.00 89.81 107 PHE A N 1
ATOM 860 C CA . PHE A 1 107 ? -1.337 -3.224 -9.561 1.00 89.81 107 PHE A CA 1
ATOM 861 C C . PHE A 1 107 ? -1.340 -2.362 -8.298 1.00 89.81 107 PHE A C 1
ATOM 863 O O . PHE A 1 107 ? -2.409 -2.083 -7.739 1.00 89.81 107 PHE A O 1
ATOM 870 N N . ALA A 1 108 ? -0.159 -1.905 -7.878 1.00 90.94 108 ALA A N 1
ATOM 871 C CA . ALA A 1 108 ? 0.011 -1.096 -6.671 1.00 90.94 108 ALA A CA 1
ATOM 872 C C . ALA A 1 108 ? -0.803 0.209 -6.724 1.00 90.94 108 ALA A C 1
ATOM 874 O O . ALA A 1 108 ? -1.586 0.469 -5.809 1.00 90.94 108 ALA A O 1
ATOM 875 N N . HIS A 1 109 ? -0.720 0.967 -7.822 1.00 90.69 109 HIS A N 1
ATOM 876 C CA . HIS A 1 109 ? -1.485 2.209 -8.005 1.00 90.69 109 HIS A CA 1
ATOM 877 C C . HIS A 1 109 ? -3.011 2.014 -7.923 1.00 90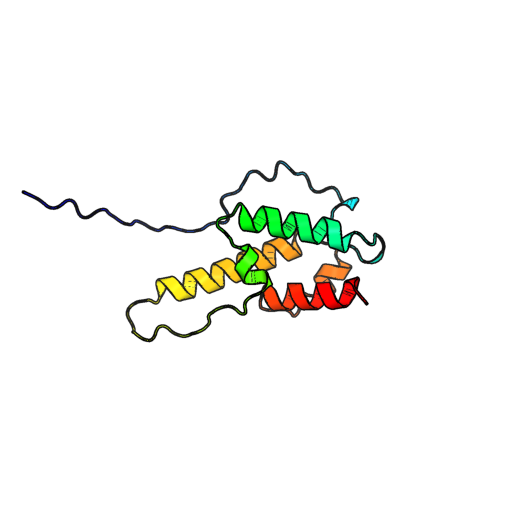.69 109 HIS A C 1
ATOM 879 O O . HIS A 1 109 ? -3.727 2.871 -7.406 1.00 90.69 109 HIS A O 1
ATOM 885 N N . GLN A 1 110 ? -3.531 0.871 -8.395 1.00 92.38 110 GLN A N 1
ATOM 886 C CA . GLN A 1 110 ? -4.966 0.568 -8.315 1.00 92.38 110 GLN A CA 1
ATOM 887 C C . GLN A 1 110 ? -5.402 0.365 -6.869 1.00 92.38 110 GLN A C 1
ATOM 889 O O . GLN A 1 110 ? -6.425 0.903 -6.454 1.00 92.38 110 GLN A O 1
ATOM 894 N N . ALA A 1 111 ? -4.626 -0.418 -6.114 1.00 93.69 111 ALA A N 1
ATOM 895 C CA . ALA A 1 111 ? -4.877 -0.626 -4.695 1.00 93.69 111 ALA A CA 1
ATOM 896 C C . ALA A 1 111 ? -4.775 0.698 -3.930 1.00 93.69 111 ALA A C 1
ATOM 898 O O . ALA A 1 111 ? -5.652 1.013 -3.134 1.00 93.69 111 ALA A O 1
ATOM 899 N N . TRP A 1 112 ? -3.749 1.497 -4.225 1.00 94.31 112 TRP A N 1
ATOM 900 C CA . TRP A 1 112 ? -3.521 2.792 -3.597 1.00 94.31 112 TRP A CA 1
ATOM 901 C C . TRP A 1 112 ? -4.692 3.763 -3.800 1.00 94.31 112 TRP A C 1
ATOM 903 O O . TRP A 1 112 ? -5.252 4.268 -2.829 1.00 94.31 112 TRP A O 1
ATOM 913 N N . SER A 1 113 ? -5.124 3.956 -5.049 1.00 92.31 113 SER A N 1
ATOM 914 C CA . SER A 1 113 ? -6.252 4.834 -5.388 1.00 92.31 113 SER A CA 1
ATOM 915 C C . SER A 1 113 ? -7.583 4.346 -4.800 1.00 92.31 113 SER A C 1
ATOM 917 O O . SER A 1 113 ? -8.405 5.154 -4.353 1.00 92.31 113 SER A O 1
ATOM 919 N N . ALA A 1 114 ? -7.796 3.025 -4.755 1.00 93.50 114 ALA A N 1
ATOM 920 C CA . ALA A 1 114 ? -8.980 2.443 -4.132 1.00 93.50 114 ALA A CA 1
ATOM 921 C C . ALA A 1 114 ? -9.024 2.738 -2.624 1.00 93.50 114 ALA A C 1
ATOM 923 O O . ALA A 1 114 ? -10.062 3.170 -2.127 1.00 93.50 114 ALA A O 1
ATOM 924 N N . LEU A 1 115 ? -7.902 2.569 -1.914 1.00 94.00 115 LEU A N 1
ATOM 925 C CA . LEU A 1 115 ? -7.800 2.894 -0.486 1.00 94.00 115 LEU A CA 1
ATOM 926 C C . LEU A 1 115 ? -7.982 4.391 -0.234 1.00 94.00 115 LEU A C 1
ATOM 928 O O . LEU A 1 115 ? -8.738 4.763 0.654 1.00 94.00 115 LEU A O 1
ATOM 932 N N . GLU A 1 116 ? -7.360 5.250 -1.043 1.00 92.81 116 GLU A N 1
ATOM 933 C CA . GLU A 1 116 ? -7.533 6.703 -0.922 1.00 92.81 116 GLU A CA 1
ATOM 934 C C . GLU A 1 116 ? -9.009 7.099 -1.042 1.00 92.81 116 GLU A C 1
ATOM 936 O O . GLU A 1 116 ? -9.541 7.836 -0.215 1.00 92.81 116 GLU A O 1
ATOM 941 N N . THR A 1 117 ? -9.718 6.517 -2.011 1.00 91.81 117 THR A N 1
ATOM 942 C CA . THR A 1 117 ? -11.160 6.741 -2.180 1.00 91.81 117 THR A CA 1
ATOM 943 C C . THR A 1 117 ? -11.982 6.171 -1.022 1.00 91.81 117 THR A C 1
ATOM 945 O O . THR A 1 117 ? -13.031 6.721 -0.694 1.00 91.81 117 THR A O 1
ATOM 948 N N . HIS A 1 118 ? -11.554 5.054 -0.434 1.00 92.94 118 HIS A N 1
ATOM 949 C CA . HIS A 1 118 ? -12.282 4.385 0.640 1.00 92.94 118 HIS A CA 1
ATOM 950 C C . HIS A 1 118 ? -12.177 5.125 1.979 1.00 92.94 118 HIS A C 1
ATOM 952 O O . HIS A 1 118 ? -13.163 5.169 2.707 1.00 92.94 118 HIS A O 1
ATOM 958 N N . HIS A 1 119 ? -11.019 5.727 2.270 1.00 91.69 119 HIS A N 1
ATOM 959 C CA . HIS A 1 119 ? -10.724 6.367 3.560 1.00 91.69 119 HIS A CA 1
ATOM 960 C C . HIS A 1 119 ? -10.934 7.885 3.583 1.00 91.69 119 HIS A C 1
ATOM 962 O O . HIS A 1 119 ? -11.093 8.448 4.663 1.00 91.69 119 HIS A O 1
ATOM 968 N N . LEU A 1 120 ? -10.935 8.557 2.424 1.00 86.31 120 LEU A N 1
ATOM 969 C CA . LEU A 1 120 ? -11.150 10.011 2.326 1.00 86.31 120 LEU A CA 1
ATOM 970 C C . LEU A 1 120 ? -12.592 10.415 1.967 1.00 86.31 120 LEU A C 1
ATOM 972 O O . LEU A 1 120 ? -12.868 11.607 1.814 1.00 86.31 120 LEU A O 1
ATOM 976 N N . ARG A 1 121 ? -13.500 9.449 1.789 1.00 67.75 121 ARG A N 1
ATOM 977 C CA . ARG A 1 121 ? -14.938 9.691 1.580 1.00 67.75 121 ARG A CA 1
ATOM 978 C C . ARG A 1 121 ? -15.700 9.701 2.895 1.00 67.75 121 ARG A C 1
ATOM 980 O O . ARG A 1 121 ? -16.624 10.539 2.990 1.00 67.75 121 ARG A O 1
#

Foldseek 3Di:
DDPPPPPPPDPLLDLPCPPCPVPQDPLQADDLVSLCVVVNVVVLQVSCVVSVRLSCQQADDQCPPDPPDPPPPPVNVSSLVSQVNSLVVNLVRHDPVLNVQCVPPSGNNVSNVSVCVVNVD